Protein AF-A0A859FEC2-F1 (afdb_monomer_lite)

Foldseek 3Di:
DPDPPDDDPVRVVVVVVVVCVVDVVSVVVVVVVVVVVVVVVVVD

Radius of gyration: 16.87 Å; chains: 1; bounding box: 42×10×44 Å

Organism: NCBI:txid2592382

pLDDT: mean 87.46, std 14.21, range [47.59, 97.31]

Sequence (44 aa):
MRKANRKSFEELVQQNKQEILADPQAIDQIEEKLEERHEQHSAN

InterPro domains:
  IPR025004 Transcriptional regulatory protein SenN/SenS [PF13040] (2-40)

Secondary structure (DSSP, 8-state):
-----PPPHHHHHHHHHHHHHH-HHHHHHHHHHHHHHHHHHHT-

Structure (mmCIF, N/CA/C/O backbone):
data_AF-A0A859FEC2-F1
#
_entry.id   AF-A0A859FEC2-F1
#
loop_
_atom_site.group_PDB
_atom_site.id
_atom_site.type_symbol
_atom_site.label_atom_id
_atom_site.label_alt_id
_atom_site.label_comp_id
_atom_site.label_asym_id
_atom_site.label_entity_id
_atom_site.label_seq_id
_atom_site.pdbx_PDB_ins_code
_atom_site.Cartn_x
_atom_site.Cartn_y
_atom_site.Cartn_z
_atom_site.occupancy
_atom_site.B_iso_or_equiv
_atom_site.auth_seq_id
_atom_site.auth_comp_id
_atom_site.auth_asym_id
_atom_site.auth_atom_id
_atom_site.pdbx_PDB_model_num
ATOM 1 N N . MET A 1 1 ? -17.957 3.289 31.736 1.00 47.59 1 MET A N 1
ATOM 2 C CA . MET A 1 1 ? -16.623 3.516 31.138 1.00 47.59 1 MET A CA 1
ATOM 3 C C . MET A 1 1 ? -16.584 2.793 29.794 1.00 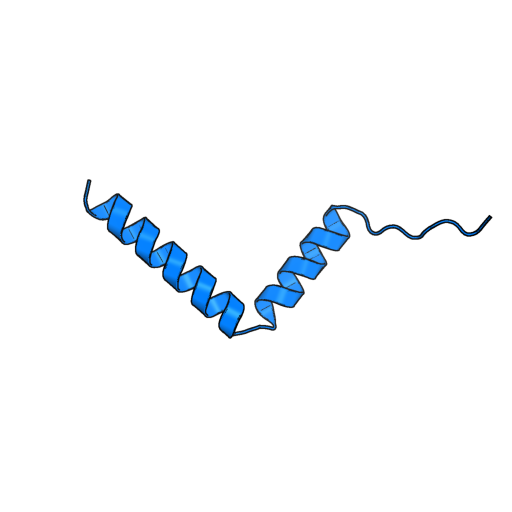47.59 1 MET A C 1
ATOM 5 O O . MET A 1 1 ? -16.473 1.574 29.778 1.00 47.59 1 MET A O 1
ATOM 9 N N . ARG A 1 2 ? -16.819 3.490 28.671 1.00 55.41 2 ARG A N 1
ATOM 10 C CA . ARG A 1 2 ? -16.739 2.864 27.338 1.00 55.41 2 ARG A CA 1
ATOM 11 C C . ARG A 1 2 ? -15.274 2.502 27.101 1.00 55.41 2 ARG A C 1
ATOM 13 O O . ARG A 1 2 ? -14.455 3.401 26.937 1.00 55.41 2 ARG A O 1
ATOM 20 N N . LYS A 1 3 ? -14.931 1.212 27.150 1.00 57.69 3 LYS A N 1
ATOM 21 C CA . LYS A 1 3 ? -13.619 0.745 26.694 1.00 57.69 3 LYS A CA 1
ATOM 22 C C . LYS A 1 3 ? -13.512 1.153 25.228 1.00 57.69 3 LYS A C 1
ATOM 24 O O . LYS A 1 3 ? -14.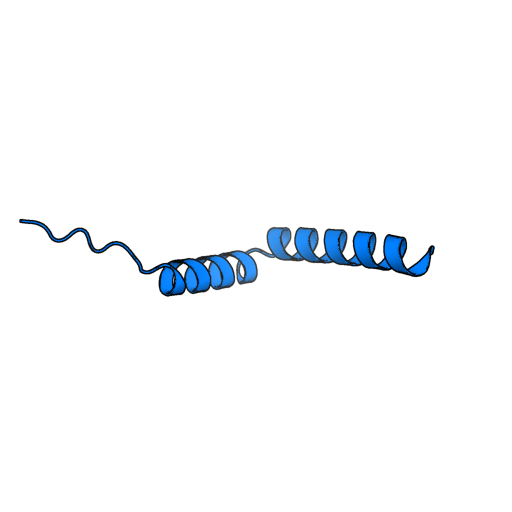324 0.726 24.413 1.00 57.69 3 LYS A O 1
ATOM 29 N N . ALA A 1 4 ? -12.586 2.051 24.917 1.00 64.44 4 ALA A N 1
ATOM 30 C CA . ALA A 1 4 ? -12.263 2.350 23.537 1.00 64.44 4 ALA A CA 1
ATOM 31 C C . ALA A 1 4 ? -11.711 1.051 22.941 1.00 64.44 4 ALA A C 1
ATOM 33 O O . ALA A 1 4 ? -10.611 0.641 23.306 1.00 64.44 4 ALA A O 1
ATOM 34 N N . ASN A 1 5 ? -12.493 0.383 22.090 1.00 69.38 5 ASN A N 1
ATOM 35 C CA . ASN A 1 5 ? -12.027 -0.739 21.279 1.00 69.38 5 ASN A CA 1
ATOM 36 C C . ASN A 1 5 ? -11.041 -0.178 20.251 1.00 69.38 5 ASN A C 1
ATOM 38 O O . ASN A 1 5 ? -11.384 0.079 19.099 1.00 69.38 5 ASN A O 1
ATOM 42 N N . ARG A 1 6 ? -9.833 0.134 20.719 1.00 81.62 6 ARG A N 1
ATOM 43 C CA . ARG A 1 6 ? -8.716 0.508 19.865 1.00 81.62 6 ARG A CA 1
ATOM 44 C C . ARG A 1 6 ? -8.212 -0.780 19.244 1.00 81.62 6 ARG A C 1
ATOM 46 O O . ARG A 1 6 ? -7.893 -1.717 19.972 1.00 81.62 6 ARG A O 1
ATOM 53 N N . LYS A 1 7 ? -8.186 -0.804 17.916 1.00 86.69 7 LYS A N 1
ATOM 54 C CA . LYS A 1 7 ? -7.594 -1.897 17.154 1.00 86.69 7 LYS A CA 1
ATOM 55 C C . LYS A 1 7 ? -6.132 -2.050 17.568 1.00 86.69 7 LYS A C 1
ATOM 57 O O . LYS A 1 7 ? -5.451 -1.046 17.806 1.00 86.69 7 LYS A O 1
ATOM 62 N N . SER A 1 8 ? -5.666 -3.284 17.685 1.00 92.62 8 SER A N 1
ATOM 63 C CA . SER A 1 8 ? -4.251 -3.564 17.890 1.00 92.62 8 SER A CA 1
ATOM 64 C C . SER A 1 8 ? -3.451 -3.114 16.664 1.00 92.62 8 SER A C 1
ATOM 66 O O . SER A 1 8 ? -3.993 -2.932 15.571 1.00 92.62 8 SER A O 1
ATOM 68 N N . PHE A 1 9 ? -2.141 -2.935 16.831 1.00 93.56 9 PHE A N 1
ATOM 69 C CA . PHE A 1 9 ? -1.266 -2.642 15.697 1.00 93.56 9 PHE A CA 1
ATOM 70 C C . PHE A 1 9 ? -1.371 -3.725 14.615 1.00 93.56 9 PHE A C 1
ATOM 72 O O . PHE A 1 9 ? -1.455 -3.406 13.435 1.00 93.56 9 PHE A O 1
ATOM 79 N N . GLU A 1 10 ? -1.445 -4.994 15.018 1.00 96.06 10 GLU A N 1
ATOM 80 C CA . GLU A 1 10 ? -1.598 -6.117 14.096 1.00 96.06 10 GLU A CA 1
ATOM 81 C C . GLU A 1 10 ? -2.915 -6.040 13.315 1.00 96.06 10 GLU A C 1
ATOM 83 O O . GLU A 1 10 ? -2.912 -6.175 12.094 1.00 96.06 10 GLU A O 1
ATOM 88 N N . GLU A 1 11 ? -4.027 -5.734 13.986 1.00 95.69 11 GLU A N 1
ATOM 89 C CA . GLU A 1 11 ? -5.331 -5.566 13.334 1.00 95.69 11 GLU A CA 1
ATOM 90 C C . GLU A 1 11 ? -5.326 -4.401 12.339 1.00 95.69 11 GLU A C 1
ATOM 92 O O . GLU A 1 11 ? -5.892 -4.512 11.251 1.00 95.69 11 GLU A O 1
ATOM 97 N N . LEU A 1 12 ? -4.666 -3.293 12.687 1.00 95.44 12 LEU A N 1
ATOM 98 C CA . LEU A 1 12 ? -4.494 -2.158 11.782 1.00 95.44 12 LEU A CA 1
ATOM 99 C C . LEU A 1 12 ? -3.623 -2.532 10.581 1.00 95.44 12 LEU A C 1
ATOM 101 O O . LEU A 1 12 ? -3.969 -2.199 9.453 1.00 95.44 12 LEU A O 1
ATOM 105 N N . VAL A 1 13 ? -2.518 -3.250 10.785 1.00 96.81 13 VAL A N 1
ATOM 106 C CA . VAL A 1 13 ? -1.651 -3.710 9.689 1.00 96.81 13 VAL A CA 1
ATOM 107 C C . VAL A 1 13 ? -2.417 -4.630 8.742 1.00 96.81 13 VAL A C 1
ATOM 109 O O . VAL A 1 13 ? -2.307 -4.474 7.529 1.00 96.81 13 VAL A O 1
ATOM 112 N N . GLN A 1 14 ? -3.211 -5.562 9.270 1.00 97.31 14 GLN A N 1
ATOM 113 C CA . GLN A 1 14 ? -4.020 -6.451 8.435 1.00 97.31 14 GLN A CA 1
ATOM 114 C C . GLN A 1 14 ? -5.059 -5.676 7.623 1.00 97.31 14 GLN A C 1
ATOM 116 O O . GLN A 1 14 ? -5.212 -5.941 6.435 1.00 97.31 14 GLN A O 1
ATOM 121 N N . GLN A 1 15 ? -5.720 -4.683 8.218 1.00 96.38 15 GLN A N 1
ATOM 122 C CA . GLN A 1 15 ? -6.673 -3.838 7.493 1.00 96.38 15 GLN A CA 1
ATOM 123 C C . GLN A 1 15 ? -6.010 -3.030 6.385 1.00 96.38 15 GLN A C 1
ATOM 125 O O . GLN A 1 15 ? -6.475 -3.097 5.256 1.00 96.38 15 GLN A O 1
ATOM 130 N N . ASN A 1 16 ? -4.886 -2.368 6.669 1.00 95.88 16 ASN A N 1
ATOM 131 C CA . ASN A 1 16 ? -4.149 -1.624 5.646 1.00 95.88 16 ASN A CA 1
ATOM 132 C C . ASN A 1 16 ? -3.746 -2.530 4.472 1.00 95.88 16 ASN A C 1
ATOM 134 O O . A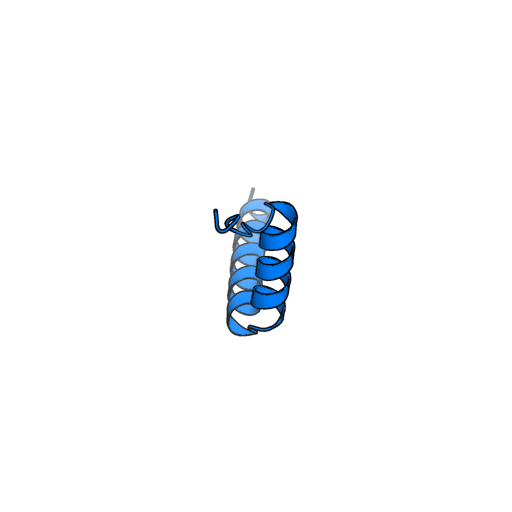SN A 1 16 ? -3.865 -2.134 3.320 1.00 95.88 16 ASN A O 1
ATOM 138 N N . LYS A 1 17 ? -3.312 -3.770 4.742 1.00 96.12 17 LYS A N 1
ATOM 139 C CA . LYS A 1 17 ? -3.005 -4.739 3.678 1.00 96.12 17 LYS A CA 1
ATOM 140 C C . LYS A 1 17 ? -4.231 -5.053 2.825 1.00 96.12 17 LYS A C 1
ATOM 142 O O . LYS A 1 17 ? -4.123 -5.055 1.607 1.00 96.12 17 LYS A O 1
ATOM 147 N N . GLN A 1 18 ? -5.376 -5.325 3.450 1.00 97.00 18 GLN A N 1
ATOM 148 C CA . GLN A 1 18 ? -6.616 -5.622 2.725 1.00 97.00 18 GLN A CA 1
ATOM 149 C C . GLN A 1 18 ? -7.096 -4.421 1.901 1.00 97.00 18 GLN A C 1
ATOM 151 O O . GLN A 1 18 ? -7.519 -4.602 0.766 1.00 97.00 18 GLN A O 1
ATOM 156 N N . GLU A 1 19 ? -6.995 -3.208 2.447 1.00 96.31 19 GLU A N 1
ATOM 157 C CA . GLU A 1 19 ? -7.357 -1.968 1.753 1.00 96.31 19 GLU A CA 1
ATOM 158 C C . GLU A 1 19 ? -6.475 -1.734 0.521 1.00 96.31 19 GLU A C 1
ATOM 160 O O . GLU A 1 19 ? -7.007 -1.507 -0.560 1.00 96.31 19 GLU A O 1
ATOM 165 N N . ILE A 1 20 ? -5.152 -1.885 0.651 1.00 96.00 20 ILE A N 1
ATOM 166 C CA . ILE A 1 20 ? -4.215 -1.772 -0.479 1.00 96.00 20 ILE A CA 1
ATOM 167 C C . ILE A 1 20 ? -4.519 -2.824 -1.553 1.00 96.00 20 ILE A C 1
ATOM 169 O O . ILE A 1 20 ? -4.535 -2.506 -2.734 1.00 96.00 20 ILE A O 1
ATOM 173 N N . LEU A 1 21 ? -4.794 -4.073 -1.161 1.00 94.38 21 LEU A N 1
ATOM 174 C CA . LEU A 1 21 ? -5.105 -5.153 -2.108 1.00 94.38 21 LEU A CA 1
ATOM 175 C C . LEU A 1 21 ? -6.438 -4.956 -2.847 1.00 94.38 21 LEU A C 1
ATOM 177 O O . LEU A 1 21 ? -6.637 -5.548 -3.905 1.00 94.38 21 LEU A O 1
ATOM 181 N N . ALA A 1 22 ? -7.356 -4.167 -2.289 1.00 96.31 22 ALA A N 1
ATOM 182 C CA . ALA A 1 22 ? -8.640 -3.855 -2.907 1.00 96.31 22 ALA A CA 1
ATOM 183 C C . ALA A 1 22 ? -8.591 -2.614 -3.816 1.00 96.31 22 ALA A C 1
ATOM 185 O O . ALA A 1 22 ? -9.570 -2.352 -4.516 1.00 96.31 22 ALA A O 1
ATOM 186 N N . ASP A 1 23 ? -7.485 -1.864 -3.807 1.00 96.56 23 ASP A N 1
ATOM 187 C CA . ASP A 1 23 ? -7.279 -0.663 -4.612 1.00 96.56 23 ASP A CA 1
ATOM 188 C C . ASP A 1 23 ? -6.228 -0.920 -5.709 1.00 96.56 23 ASP A C 1
ATOM 190 O O . ASP A 1 23 ? -5.025 -0.882 -5.439 1.00 96.56 23 ASP A O 1
ATOM 194 N N . PRO A 1 24 ? -6.656 -1.150 -6.966 1.00 94.06 24 PRO A N 1
ATOM 195 C CA . PRO A 1 24 ? -5.741 -1.375 -8.081 1.00 94.06 24 PRO A CA 1
ATOM 196 C C . PRO A 1 24 ? -4.728 -0.241 -8.273 1.00 94.06 24 PRO A C 1
ATOM 198 O O . PRO A 1 24 ? -3.572 -0.509 -8.560 1.00 94.06 24 PRO A O 1
ATOM 201 N N . GLN A 1 25 ? -5.118 1.018 -8.040 1.00 96.19 25 GLN A N 1
ATOM 202 C CA . GLN A 1 25 ? -4.215 2.159 -8.216 1.00 96.19 25 GLN A CA 1
ATOM 203 C C . GLN A 1 25 ? -3.115 2.181 -7.151 1.00 96.19 25 GLN A C 1
ATOM 205 O O . GLN A 1 25 ? -1.983 2.572 -7.431 1.00 96.19 25 GLN A O 1
ATOM 210 N N . ALA A 1 26 ? -3.432 1.755 -5.926 1.00 95.19 26 ALA A N 1
ATOM 211 C CA . ALA A 1 26 ? -2.435 1.611 -4.871 1.00 95.19 26 ALA A CA 1
ATOM 212 C C . ALA A 1 26 ? -1.426 0.501 -5.200 1.00 95.19 26 ALA A C 1
ATOM 214 O O . ALA A 1 26 ? -0.240 0.656 -4.908 1.00 95.19 26 ALA A O 1
ATOM 215 N N . ILE A 1 27 ? -1.882 -0.592 -5.820 1.00 96.19 27 ILE A N 1
ATOM 216 C CA . ILE A 1 27 ? -1.008 -1.660 -6.317 1.00 96.19 27 ILE A CA 1
ATOM 217 C C . ILE A 1 27 ? -0.107 -1.145 -7.441 1.00 96.19 27 ILE A C 1
ATOM 219 O O . ILE A 1 27 ? 1.107 -1.290 -7.322 1.00 96.19 27 ILE A O 1
ATOM 223 N N . ASP A 1 28 ? -0.662 -0.457 -8.441 1.00 96.62 28 ASP A N 1
ATOM 224 C CA . ASP A 1 28 ? 0.105 0.103 -9.563 1.00 96.62 28 ASP A CA 1
ATOM 225 C C . ASP A 1 28 ? 1.253 1.011 -9.065 1.00 96.62 28 ASP A C 1
ATOM 227 O O . ASP A 1 28 ? 2.401 0.885 -9.487 1.00 96.62 28 ASP A O 1
ATOM 231 N N . GLN A 1 29 ? 0.982 1.882 -8.083 1.00 96.50 29 GLN A N 1
ATOM 232 C CA . GLN A 1 29 ? 2.006 2.752 -7.480 1.00 96.50 29 GLN A CA 1
ATOM 233 C C . GLN A 1 29 ? 3.087 1.989 -6.704 1.00 96.50 29 GLN A C 1
ATOM 235 O O . GLN A 1 29 ? 4.215 2.471 -6.555 1.00 96.50 29 GLN A O 1
ATOM 240 N N . ILE A 1 30 ? 2.738 0.845 -6.111 1.00 95.31 30 ILE A N 1
ATOM 241 C CA . ILE A 1 30 ? 3.708 -0.014 -5.427 1.00 95.31 30 ILE A CA 1
ATOM 242 C C . ILE A 1 30 ? 4.611 -0.679 -6.462 1.00 95.31 30 ILE A C 1
ATOM 244 O O . ILE A 1 30 ? 5.821 -0.720 -6.247 1.00 95.31 30 ILE A O 1
ATOM 248 N N . GLU A 1 31 ? 4.042 -1.168 -7.562 1.00 95.25 31 GLU A N 1
ATOM 249 C CA . GLU A 1 31 ? 4.787 -1.793 -8.656 1.00 95.25 31 GLU A CA 1
ATOM 250 C C . GLU A 1 31 ? 5.770 -0.806 -9.295 1.00 95.25 31 GLU A C 1
ATOM 252 O O . GLU A 1 31 ? 6.964 -1.101 -9.333 1.00 95.25 31 GLU A O 1
ATOM 257 N N . GLU A 1 32 ? 5.323 0.404 -9.642 1.00 96.44 32 GLU A N 1
ATOM 258 C CA . GLU A 1 32 ? 6.181 1.466 -10.194 1.00 96.44 32 GLU A CA 1
ATOM 259 C C . GLU A 1 32 ? 7.395 1.746 -9.288 1.00 96.44 32 GLU A C 1
ATOM 261 O O . GLU A 1 32 ? 8.546 1.719 -9.722 1.00 96.44 32 GLU A O 1
ATOM 266 N N . LYS A 1 33 ? 7.174 1.910 -7.978 1.00 95.38 33 LYS A N 1
ATOM 267 C CA . LYS A 1 33 ? 8.267 2.152 -7.015 1.00 95.38 33 LYS A CA 1
ATOM 268 C C . LYS A 1 33 ? 9.220 0.970 -6.857 1.00 95.38 33 LYS A C 1
ATOM 270 O O . LYS A 1 33 ? 10.379 1.159 -6.468 1.00 95.38 33 LYS A O 1
ATOM 275 N N . LEU A 1 34 ? 8.735 -0.256 -7.043 1.00 95.31 34 LEU A N 1
ATOM 276 C CA . LEU A 1 34 ? 9.584 -1.444 -7.013 1.00 95.31 34 LEU A CA 1
ATOM 277 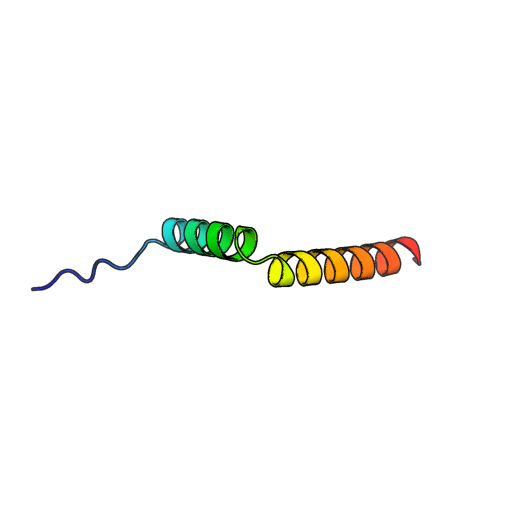C C . LEU A 1 34 ? 10.456 -1.497 -8.266 1.00 95.31 34 LEU A C 1
ATOM 279 O O . LEU A 1 34 ? 11.656 -1.738 -8.135 1.00 95.31 34 LEU A O 1
ATOM 283 N N . GLU A 1 35 ? 9.885 -1.215 -9.436 1.00 94.56 35 GLU A N 1
ATOM 284 C CA . GLU A 1 35 ? 10.616 -1.117 -10.702 1.00 94.56 35 GLU A CA 1
ATOM 285 C C . GLU A 1 35 ? 11.713 -0.053 -10.626 1.00 94.56 35 GLU A C 1
ATOM 287 O O . GLU A 1 35 ? 12.882 -0.386 -10.820 1.00 94.56 35 GLU A O 1
ATOM 292 N N . GLU A 1 36 ? 11.390 1.169 -10.193 1.00 94.44 36 GLU A N 1
ATOM 293 C CA . GLU A 1 36 ? 12.374 2.245 -9.996 1.00 94.44 36 GLU A CA 1
ATOM 294 C C . GLU A 1 36 ? 13.546 1.799 -9.107 1.00 94.44 36 GLU A C 1
ATOM 296 O O . GLU A 1 36 ? 14.718 2.061 -9.395 1.00 94.44 36 GLU A O 1
ATOM 301 N N . ARG A 1 37 ? 13.256 1.088 -8.008 1.00 92.81 37 ARG A N 1
ATOM 302 C CA . ARG A 1 37 ? 14.296 0.573 -7.109 1.00 92.81 37 ARG A CA 1
ATOM 303 C C . ARG A 1 37 ? 15.154 -0.492 -7.789 1.00 92.81 37 ARG A C 1
ATOM 305 O O . ARG A 1 37 ? 16.367 -0.516 -7.572 1.00 92.81 37 ARG A O 1
ATOM 312 N N . HIS A 1 38 ? 14.540 -1.393 -8.550 1.00 90.19 38 HIS A N 1
ATOM 313 C CA . HIS A 1 38 ? 15.244 -2.446 -9.276 1.00 90.19 38 HIS A CA 1
ATOM 314 C C . HIS A 1 38 ? 16.150 -1.875 -10.366 1.00 90.19 38 HIS A C 1
ATOM 316 O O . HIS A 1 38 ? 17.288 -2.331 -10.503 1.00 90.19 38 HIS A O 1
ATOM 322 N N . GLU A 1 39 ? 15.694 -0.850 -11.082 1.00 88.50 39 GLU A N 1
ATOM 323 C CA . GLU A 1 39 ? 16.493 -0.119 -12.063 1.00 88.50 39 GLU A CA 1
ATOM 324 C C . GLU A 1 39 ? 17.690 0.569 -11.397 1.00 88.50 39 GLU A C 1
ATOM 326 O O . GLU A 1 39 ? 18.827 0.396 -11.836 1.00 88.50 39 GLU A O 1
ATOM 331 N N . GLN A 1 40 ? 17.469 1.259 -10.272 1.00 83.12 40 GLN A N 1
ATOM 332 C CA . GLN A 1 40 ? 18.543 1.898 -9.502 1.00 83.12 40 GLN A CA 1
ATOM 333 C C . GLN A 1 40 ? 19.575 0.901 -8.958 1.00 83.12 40 GLN A C 1
ATOM 335 O O . GLN A 1 40 ? 20.761 1.217 -8.898 1.00 83.12 40 GLN A O 1
ATOM 340 N N . HIS A 1 41 ? 19.147 -0.294 -8.538 1.00 74.81 41 HIS A N 1
ATOM 341 C CA . HIS A 1 41 ? 20.061 -1.335 -8.059 1.00 74.81 41 HIS A CA 1
ATOM 342 C C . HIS A 1 41 ? 20.820 -2.033 -9.187 1.00 74.81 41 HIS A C 1
ATOM 344 O O . HIS A 1 41 ? 21.958 -2.434 -8.977 1.00 74.81 41 HIS A O 1
ATOM 350 N N . SER A 1 42 ? 20.209 -2.188 -10.362 1.00 69.81 42 SER A N 1
ATOM 351 C CA . SER A 1 42 ? 20.840 -2.847 -11.514 1.00 69.81 42 SER A CA 1
ATOM 352 C C . SER A 1 42 ? 21.815 -1.931 -12.263 1.00 69.81 42 SER A C 1
ATOM 354 O O . S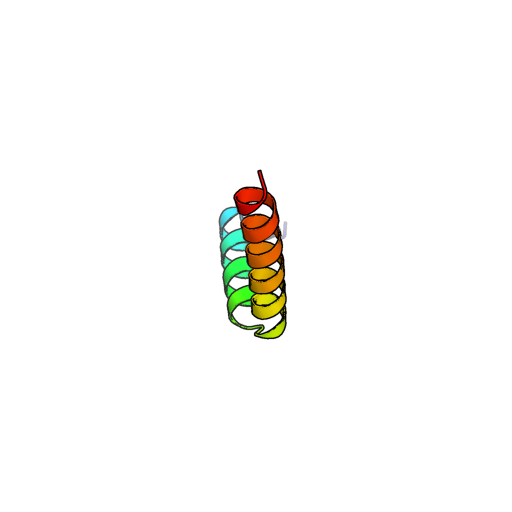ER A 1 42 ? 22.630 -2.416 -13.044 1.00 69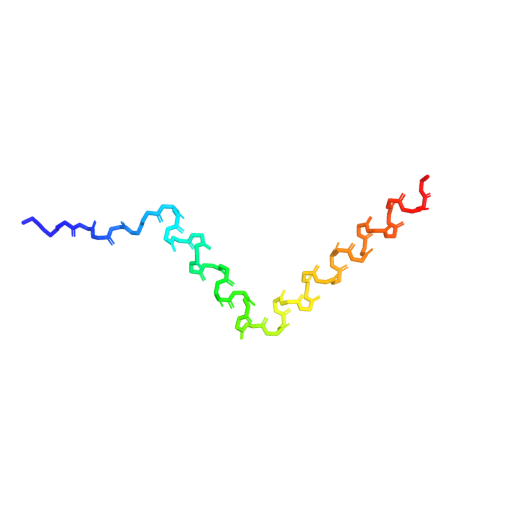.81 42 SER A O 1
ATOM 356 N N . ALA A 1 43 ? 21.732 -0.616 -12.043 1.00 60.09 43 ALA A N 1
ATOM 357 C CA . ALA A 1 43 ? 22.615 0.389 -12.633 1.00 60.09 43 ALA A CA 1
ATOM 358 C C . ALA A 1 43 ? 23.915 0.653 -11.833 1.00 60.09 43 ALA A C 1
ATOM 360 O O . ALA A 1 43 ? 24.686 1.526 -12.237 1.00 60.09 43 ALA A O 1
ATOM 361 N N . ASN A 1 44 ? 24.157 -0.071 -10.729 1.00 52.25 44 ASN A N 1
ATOM 362 C CA . ASN A 1 44 ? 25.366 0.016 -9.891 1.00 52.25 44 ASN A CA 1
ATOM 363 C C . ASN A 1 44 ? 26.275 -1.210 -10.031 1.00 52.25 44 ASN A C 1
ATOM 365 O O . ASN A 1 44 ? 25.743 -2.339 -10.106 1.00 52.25 44 ASN A O 1
#